Protein AF-A0A1V6VKT1-F1 (afdb_monomer_lite)

Structure (mmCIF, N/CA/C/O backbone):
data_AF-A0A1V6VKT1-F1
#
_entry.id   AF-A0A1V6VKT1-F1
#
loop_
_atom_site.group_PDB
_atom_site.id
_atom_site.type_symbol
_atom_site.label_atom_id
_atom_site.label_alt_id
_atom_site.label_comp_id
_atom_site.label_asym_id
_atom_site.label_entity_id
_atom_site.label_seq_id
_atom_site.pdbx_PDB_ins_code
_atom_site.Cartn_x
_atom_site.Cartn_y
_atom_site.Cartn_z
_atom_site.occupancy
_atom_site.B_iso_or_equiv
_atom_site.auth_seq_id
_atom_site.auth_comp_id
_atom_site.auth_asym_id
_atom_site.auth_atom_id
_atom_site.pdbx_PDB_model_num
ATOM 1 N N . MET A 1 1 ? -33.879 -25.331 71.969 1.00 38.91 1 MET A N 1
ATOM 2 C CA . MET A 1 1 ? -34.110 -23.872 72.017 1.00 38.91 1 MET A CA 1
ATOM 3 C C . MET A 1 1 ? -33.128 -23.228 71.049 1.00 38.91 1 MET A C 1
ATOM 5 O O . MET A 1 1 ? -32.024 -22.884 71.448 1.00 38.91 1 MET A O 1
ATOM 9 N N . SER A 1 2 ? -33.460 -23.203 69.756 1.00 45.69 2 SER A N 1
ATOM 10 C CA . SER A 1 2 ? -32.560 -22.669 68.726 1.00 45.69 2 SER A CA 1
ATOM 11 C C . SER A 1 2 ? -32.619 -21.148 68.760 1.00 45.69 2 SER A C 1
ATOM 13 O O . SER A 1 2 ? -33.663 -20.562 68.486 1.00 45.69 2 SER A O 1
ATOM 15 N N . GLY A 1 3 ? -31.515 -20.525 69.167 1.00 49.66 3 GLY A N 1
ATOM 16 C CA . GLY A 1 3 ? -31.374 -19.077 69.198 1.00 49.66 3 GLY A CA 1
ATOM 17 C C . GLY A 1 3 ? -31.403 -18.511 67.784 1.00 49.66 3 GLY A C 1
ATOM 18 O O . GLY A 1 3 ? -30.388 -18.514 67.095 1.00 49.66 3 GLY A O 1
ATOM 19 N N . ASN A 1 4 ? -32.563 -18.009 67.365 1.00 60.69 4 ASN A N 1
ATOM 20 C CA . ASN A 1 4 ? -32.673 -17.127 66.210 1.00 60.69 4 ASN A CA 1
ATOM 21 C C . ASN A 1 4 ? -32.101 -15.764 66.606 1.00 60.69 4 ASN A C 1
ATOM 23 O O . ASN A 1 4 ? -32.832 -14.860 67.008 1.00 60.69 4 ASN A O 1
ATOM 27 N N . SER A 1 5 ? -30.774 -15.644 66.545 1.00 68.06 5 SER A N 1
ATOM 28 C CA . SER A 1 5 ? -30.122 -14.340 66.609 1.00 68.06 5 SER A CA 1
ATOM 29 C C . SER A 1 5 ? -30.540 -13.546 65.361 1.00 68.06 5 SER A C 1
ATOM 31 O O . SER A 1 5 ? -30.504 -14.113 64.263 1.00 68.06 5 SER A O 1
ATOM 33 N N . PRO A 1 6 ? -30.997 -12.286 65.491 1.00 70.50 6 PRO A N 1
ATOM 34 C CA . PRO A 1 6 ? -31.416 -11.481 64.350 1.00 70.50 6 PRO A CA 1
ATOM 35 C C . PRO A 1 6 ? -30.287 -11.386 63.312 1.00 70.50 6 PRO A C 1
ATOM 37 O O . PRO A 1 6 ? -29.132 -11.213 63.709 1.00 70.50 6 PRO A O 1
ATOM 40 N N . PRO A 1 7 ? -30.580 -11.488 62.002 1.00 76.12 7 PRO A N 1
ATOM 41 C CA . PRO A 1 7 ? -29.560 -11.347 60.971 1.00 76.12 7 PRO A CA 1
ATOM 42 C C . PRO A 1 7 ? -28.824 -10.013 61.123 1.00 76.12 7 PRO A C 1
ATOM 44 O O . PRO A 1 7 ? -29.459 -8.978 61.329 1.00 76.12 7 PRO A O 1
ATOM 47 N N . ASP A 1 8 ? -27.498 -10.018 60.984 1.00 85.75 8 ASP A N 1
ATOM 48 C CA . ASP A 1 8 ? -26.730 -8.778 60.863 1.00 85.75 8 ASP A CA 1
ATOM 49 C C . ASP A 1 8 ? -27.012 -8.152 59.490 1.00 85.75 8 ASP A C 1
ATOM 51 O O . ASP A 1 8 ? -26.320 -8.383 58.494 1.00 85.75 8 ASP A O 1
ATOM 55 N N . TYR A 1 9 ? -28.090 -7.371 59.434 1.00 84.88 9 TYR A N 1
ATOM 56 C CA . TYR A 1 9 ? -28.546 -6.683 58.230 1.00 84.88 9 TYR A CA 1
ATOM 57 C C . TYR A 1 9 ? -27.485 -5.739 57.654 1.00 84.88 9 TYR A C 1
ATOM 59 O O . TYR A 1 9 ? -27.469 -5.512 56.445 1.00 84.88 9 TYR A O 1
ATOM 67 N N . LYS A 1 10 ? -26.570 -5.221 58.485 1.00 88.62 10 LYS A N 1
ATOM 68 C CA . LYS A 1 10 ? -25.493 -4.335 58.036 1.00 88.62 10 LYS A CA 1
ATOM 69 C C . LYS A 1 10 ? -24.418 -5.121 57.287 1.00 88.62 10 LYS A C 1
ATOM 71 O O . LYS A 1 10 ? -23.994 -4.690 56.216 1.00 88.62 10 LYS A O 1
ATOM 76 N N . ALA A 1 11 ? -24.035 -6.292 57.796 1.00 88.56 11 ALA A N 1
ATOM 77 C CA . ALA A 1 11 ? -23.132 -7.200 57.091 1.00 88.56 11 ALA A CA 1
ATOM 78 C C . ALA A 1 11 ? -23.744 -7.733 55.783 1.00 88.56 11 ALA A C 1
ATOM 80 O O . ALA A 1 11 ? -23.059 -7.786 54.761 1.00 88.56 11 ALA A O 1
ATOM 81 N N . LEU A 1 12 ? -25.040 -8.071 55.783 1.00 89.00 12 LEU A N 1
ATOM 82 C CA . LEU A 1 12 ? -25.751 -8.505 54.573 1.00 89.00 12 LEU A CA 1
ATOM 83 C C . LEU A 1 12 ? -25.801 -7.405 53.503 1.00 89.00 12 LEU A C 1
ATOM 85 O O . LEU A 1 12 ? -25.569 -7.688 52.328 1.00 89.00 12 LEU A O 1
ATOM 89 N N . PHE A 1 13 ? -26.053 -6.156 53.903 1.00 91.62 13 PHE A N 1
ATOM 90 C CA . PHE A 1 13 ? -26.064 -5.010 52.994 1.00 91.62 13 PHE A CA 1
ATOM 91 C C . PHE A 1 13 ? -24.688 -4.758 52.357 1.00 91.62 13 PHE A C 1
ATOM 93 O O . PHE A 1 13 ? -24.598 -4.621 51.139 1.00 91.62 13 PHE A O 1
ATOM 100 N N . LEU A 1 14 ? -23.614 -4.768 53.156 1.00 93.06 14 LEU A N 1
ATOM 101 C CA . LEU A 1 14 ? -22.242 -4.586 52.661 1.00 93.06 14 LEU A CA 1
ATOM 102 C C . LEU A 1 14 ? -21.841 -5.683 51.667 1.00 93.06 14 LEU A C 1
ATOM 104 O O . LEU A 1 14 ? -21.269 -5.388 50.619 1.00 93.06 14 LEU A O 1
ATOM 108 N N . LYS A 1 15 ? -22.193 -6.941 51.959 1.00 92.56 15 LYS A N 1
ATOM 109 C CA . LYS A 1 15 ? -21.932 -8.067 51.055 1.00 92.56 15 LYS A CA 1
ATOM 110 C C . LYS A 1 15 ? -22.680 -7.915 49.725 1.00 92.56 15 LYS A C 1
ATOM 112 O O . LYS A 1 15 ? -22.093 -8.142 48.672 1.00 92.56 15 LYS A O 1
ATOM 117 N N . ALA A 1 16 ? -23.945 -7.496 49.765 1.00 92.06 16 ALA A N 1
ATOM 118 C CA . ALA A 1 16 ? -24.739 -7.255 48.561 1.00 92.06 16 ALA A CA 1
ATOM 119 C C . ALA A 1 16 ? -24.193 -6.083 47.721 1.00 92.06 16 ALA A C 1
ATOM 121 O O . ALA A 1 16 ? -24.202 -6.143 46.491 1.00 92.06 16 ALA A O 1
ATOM 122 N N . GLU A 1 17 ? -23.689 -5.024 48.361 1.00 93.00 17 GLU A N 1
ATOM 123 C CA . GLU A 1 17 ? -23.052 -3.896 47.670 1.00 93.00 17 GLU A CA 1
ATOM 124 C C . GLU A 1 17 ? -21.731 -4.310 47.002 1.00 93.00 17 GLU A C 1
ATOM 126 O O . GLU A 1 17 ? -21.457 -3.929 45.862 1.00 93.00 17 GLU A O 1
ATOM 131 N N . GLU A 1 18 ? -20.924 -5.126 47.681 1.00 93.62 18 GLU A N 1
ATOM 132 C CA . GLU A 1 18 ? -19.668 -5.643 47.139 1.00 93.62 18 GLU A CA 1
ATOM 133 C C . GLU A 1 18 ? -19.903 -6.610 45.969 1.00 93.62 18 GLU A C 1
ATOM 135 O O . GLU A 1 18 ? -19.219 -6.527 44.948 1.00 93.62 18 GLU A O 1
ATOM 140 N N . GLU A 1 19 ? -20.907 -7.486 46.065 1.00 93.88 19 GLU A N 1
ATOM 141 C CA . GLU A 1 19 ? -21.323 -8.354 44.958 1.00 93.88 19 GLU A CA 1
ATOM 142 C C . GLU A 1 19 ? -21.815 -7.543 43.754 1.00 93.88 19 GLU A C 1
ATOM 144 O O . GLU A 1 19 ? -21.436 -7.857 42.624 1.00 93.88 19 GLU A O 1
ATOM 149 N N . ARG A 1 20 ? -22.570 -6.457 43.977 1.00 93.94 20 ARG A N 1
ATOM 150 C CA . ARG A 1 20 ? -22.973 -5.533 42.905 1.00 93.94 20 ARG A CA 1
ATOM 151 C C . ARG A 1 20 ? -21.778 -4.869 42.232 1.00 93.94 20 ARG A C 1
ATOM 153 O O . ARG A 1 20 ? -21.708 -4.891 41.009 1.00 93.94 20 ARG A O 1
ATOM 160 N N . LYS A 1 21 ? -20.823 -4.334 43.000 1.00 94.69 21 LYS A N 1
ATOM 161 C CA . LYS A 1 21 ? -19.605 -3.717 42.441 1.00 94.69 21 LYS A CA 1
ATOM 162 C C . LYS A 1 21 ? -18.786 -4.716 41.630 1.00 94.69 21 LYS A C 1
ATOM 164 O O . LYS A 1 21 ? -18.349 -4.400 40.530 1.00 94.69 21 LYS A O 1
ATOM 169 N N . ARG A 1 22 ? -18.625 -5.945 42.131 1.00 94.81 22 ARG A N 1
ATOM 170 C CA . ARG A 1 22 ? -17.930 -7.019 41.404 1.00 94.81 22 ARG A CA 1
ATOM 171 C C . ARG A 1 22 ? -18.674 -7.426 40.130 1.00 94.81 22 ARG A C 1
ATOM 173 O O . ARG A 1 22 ? -18.025 -7.764 39.145 1.00 94.81 22 ARG A O 1
ATOM 180 N N . ALA A 1 23 ? -20.006 -7.433 40.143 1.00 94.38 23 ALA A N 1
ATOM 181 C CA . ALA A 1 23 ? -20.811 -7.723 38.958 1.00 94.38 23 ALA A CA 1
ATOM 182 C C . ALA A 1 23 ? -20.671 -6.618 37.900 1.00 94.38 23 ALA A C 1
ATOM 184 O O . ALA A 1 23 ? -20.389 -6.929 36.747 1.00 94.38 23 ALA A O 1
ATOM 185 N N . GLU A 1 24 ? -20.763 -5.353 38.308 1.00 95.81 24 GLU A N 1
ATOM 186 C CA . GLU A 1 24 ? -20.594 -4.183 37.438 1.00 95.81 24 GLU A CA 1
ATOM 187 C C . GLU A 1 24 ? -19.176 -4.111 36.848 1.00 95.81 24 GLU A C 1
ATOM 189 O O . GLU A 1 24 ? -18.994 -3.860 35.659 1.00 95.81 24 GLU A O 1
ATOM 194 N N . GLU A 1 25 ? -18.148 -4.423 37.641 1.00 95.50 25 GLU A N 1
ATOM 195 C CA . GLU A 1 25 ? -16.768 -4.483 37.153 1.00 95.50 25 GLU A CA 1
ATOM 196 C C . GLU A 1 25 ? -16.560 -5.625 36.146 1.00 95.50 25 GLU A C 1
ATOM 198 O O . GLU A 1 25 ? -15.886 -5.447 35.130 1.00 95.50 25 GLU A O 1
ATOM 203 N N . ARG A 1 26 ? -17.174 -6.793 36.378 1.00 95.62 26 ARG A N 1
ATOM 204 C CA . ARG A 1 26 ? -17.147 -7.910 35.418 1.00 95.62 26 ARG A CA 1
ATOM 205 C C . ARG A 1 26 ? -17.867 -7.568 34.121 1.00 95.62 26 ARG A C 1
ATOM 207 O O . ARG A 1 26 ? -17.370 -7.944 33.061 1.00 95.62 26 ARG A O 1
ATOM 214 N N . GLU A 1 27 ? -19.001 -6.882 34.207 1.00 96.25 27 GLU A N 1
ATOM 215 C CA . GLU A 1 27 ? -19.767 -6.421 33.049 1.00 96.25 27 GLU A CA 1
ATOM 216 C C . GLU A 1 27 ? -18.952 -5.415 32.237 1.00 96.25 27 GLU A C 1
ATOM 218 O O . GLU A 1 27 ? -18.738 -5.621 31.044 1.00 96.25 27 GLU A O 1
ATOM 223 N N . ARG A 1 28 ? -18.358 -4.418 32.900 1.00 96.38 28 ARG A N 1
ATOM 224 C CA . ARG A 1 28 ? -17.479 -3.439 32.255 1.00 96.38 28 ARG A CA 1
ATOM 225 C C . ARG A 1 28 ? -16.274 -4.095 31.577 1.00 96.38 28 ARG A C 1
ATOM 227 O O . ARG A 1 28 ? -15.953 -3.764 30.439 1.00 96.38 28 ARG A O 1
ATOM 234 N N . GLN A 1 29 ? -15.625 -5.054 32.239 1.00 96.38 29 GLN A N 1
ATOM 235 C CA . GLN A 1 29 ? -14.527 -5.813 31.631 1.00 96.38 29 GLN A CA 1
ATOM 236 C C . GLN A 1 29 ? -14.991 -6.678 30.450 1.00 96.38 29 GLN A C 1
ATOM 238 O O . GLN A 1 29 ? -14.226 -6.894 29.511 1.00 96.38 29 GLN A O 1
ATOM 243 N N . ALA A 1 30 ? -16.205 -7.232 30.499 1.00 96.25 30 ALA A N 1
ATOM 244 C CA . ALA A 1 30 ? -16.763 -8.001 29.392 1.00 96.25 30 ALA A CA 1
ATOM 245 C C . ALA A 1 30 ? -17.056 -7.101 28.186 1.00 96.25 30 ALA A C 1
ATOM 247 O O . ALA A 1 30 ? -16.658 -7.448 27.075 1.00 96.25 30 ALA A O 1
ATOM 248 N N . GLU A 1 31 ? -17.651 -5.930 28.413 1.00 97.06 31 GLU A N 1
ATOM 249 C CA . GLU A 1 31 ? -17.922 -4.941 27.371 1.00 97.06 31 GLU A CA 1
ATOM 250 C C . GLU A 1 31 ? -16.624 -4.430 26.732 1.00 97.06 31 GLU A C 1
ATOM 252 O O . GLU A 1 31 ? -16.514 -4.357 25.510 1.00 97.06 31 GLU A O 1
ATOM 257 N N . GLU A 1 32 ? -15.597 -4.141 27.533 1.00 97.00 32 GLU A N 1
ATOM 258 C CA . GLU A 1 32 ? -14.301 -3.701 27.014 1.00 97.00 32 GLU A CA 1
ATOM 259 C C . GLU A 1 32 ? -13.620 -4.788 26.172 1.00 97.00 32 GLU A C 1
ATOM 261 O O . GLU A 1 32 ? -13.117 -4.506 25.082 1.00 97.00 32 GLU A O 1
ATOM 266 N N . ARG A 1 33 ? -13.657 -6.051 26.620 1.00 96.81 33 ARG A N 1
ATOM 267 C CA . ARG A 1 33 ? -13.159 -7.183 25.823 1.00 96.81 33 ARG A CA 1
ATOM 268 C C . ARG A 1 33 ? -13.926 -7.340 24.515 1.00 96.81 33 ARG A C 1
ATOM 270 O O . ARG A 1 33 ? -13.305 -7.626 23.494 1.00 96.81 33 ARG A O 1
ATOM 277 N N . GLN A 1 34 ? -15.243 -7.151 24.537 1.00 97.06 34 GLN A N 1
ATOM 278 C CA . GLN A 1 34 ? -16.070 -7.226 23.339 1.00 97.06 34 GLN A CA 1
ATOM 279 C C . GLN A 1 34 ? -15.720 -6.107 22.355 1.00 97.06 34 GLN A C 1
ATOM 281 O O . GLN A 1 34 ? -15.443 -6.396 21.194 1.00 97.06 34 GLN A O 1
ATOM 286 N N . ARG A 1 35 ? -15.613 -4.858 22.824 1.00 97.00 35 ARG A N 1
ATOM 287 C CA . ARG A 1 35 ? -15.187 -3.724 21.989 1.00 97.00 35 ARG A CA 1
ATOM 288 C C . ARG A 1 35 ? -13.814 -3.961 21.363 1.00 97.00 35 ARG A C 1
ATOM 290 O O . ARG A 1 35 ? -13.646 -3.747 20.168 1.00 97.00 35 ARG A O 1
ATOM 297 N N . GLN A 1 36 ? -12.845 -4.457 22.136 1.00 96.44 36 GLN A N 1
ATOM 298 C CA . GLN A 1 36 ? -11.519 -4.790 21.603 1.00 96.44 36 GLN A CA 1
ATOM 299 C C . GLN A 1 36 ? -11.569 -5.921 20.565 1.00 96.44 36 GLN A C 1
ATOM 301 O O . GLN A 1 36 ? -10.801 -5.901 19.604 1.00 96.44 36 GLN A O 1
ATOM 306 N N . ALA A 1 37 ? -12.435 -6.921 20.749 1.00 96.31 37 ALA A N 1
ATOM 307 C CA . ALA A 1 37 ? -12.604 -8.006 19.787 1.00 96.31 37 ALA A CA 1
ATOM 308 C C . ALA A 1 37 ? -13.233 -7.505 18.477 1.00 96.31 37 ALA A C 1
ATOM 310 O O . ALA A 1 37 ? -12.706 -7.801 17.405 1.00 96.31 37 ALA A O 1
ATOM 311 N N . GLU A 1 38 ? -14.291 -6.699 18.566 1.00 96.44 38 GLU A N 1
ATOM 312 C CA . GLU A 1 38 ? -14.958 -6.079 17.415 1.00 96.44 38 GLU A CA 1
ATOM 313 C C . GLU A 1 38 ? -14.013 -5.146 16.649 1.00 96.44 38 GLU A C 1
ATOM 315 O O . GLU A 1 38 ? -13.956 -5.190 15.421 1.00 96.44 38 GLU A O 1
ATOM 320 N N . GLU A 1 39 ? -13.209 -4.348 17.356 1.00 96.06 39 GLU A N 1
ATOM 321 C CA . GLU A 1 39 ? -12.225 -3.467 16.727 1.00 96.06 39 GLU A CA 1
ATOM 322 C C . GLU A 1 39 ? -11.156 -4.266 15.971 1.00 96.06 39 GLU A C 1
ATOM 324 O O . GLU A 1 39 ? -10.847 -3.959 14.818 1.00 96.06 39 GLU A O 1
ATOM 329 N N . ARG A 1 40 ? -10.624 -5.337 16.577 1.00 94.19 40 ARG A N 1
ATOM 330 C CA . ARG A 1 40 ? -9.659 -6.231 15.915 1.00 94.19 40 ARG A CA 1
ATOM 331 C C . ARG A 1 40 ? -10.259 -6.897 14.686 1.00 94.19 40 ARG A C 1
ATOM 333 O O . ARG A 1 40 ? -9.586 -7.003 13.663 1.00 94.19 40 ARG A O 1
ATOM 340 N N . GLU A 1 41 ? -11.509 -7.337 14.773 1.00 94.25 41 GLU A N 1
ATOM 341 C CA . GLU A 1 41 ? -12.207 -7.931 13.640 1.00 94.25 41 GLU A CA 1
ATOM 342 C C . GLU A 1 41 ? -12.417 -6.905 12.518 1.00 94.25 41 GLU A C 1
ATOM 344 O O . GLU A 1 41 ? -12.144 -7.202 11.356 1.00 94.25 41 GLU A O 1
ATOM 349 N N . GLY A 1 42 ? -12.821 -5.679 12.857 1.00 93.81 42 GLY A N 1
ATOM 350 C CA . GLY A 1 42 ? -12.952 -4.573 11.911 1.00 93.81 42 GLY A CA 1
ATOM 351 C C . GLY A 1 42 ? -11.633 -4.248 11.207 1.00 93.81 42 GLY A C 1
ATOM 352 O O . GLY A 1 42 ? -11.591 -4.167 9.980 1.00 93.81 42 GLY A O 1
ATOM 353 N N . GLN A 1 43 ? -10.536 -4.153 11.962 1.00 89.88 43 GLN A N 1
ATOM 354 C CA . GLN A 1 43 ? -9.199 -3.934 11.404 1.00 89.88 43 GLN A CA 1
ATOM 355 C C . GLN A 1 43 ? -8.768 -5.079 10.478 1.00 89.88 43 GLN A C 1
ATOM 357 O O . GLN A 1 43 ? -8.210 -4.828 9.411 1.00 89.88 43 GLN A O 1
ATOM 362 N N . GLN A 1 44 ? -9.042 -6.333 10.849 1.00 87.06 44 GLN A N 1
ATOM 363 C CA . GLN A 1 44 ? -8.727 -7.497 10.018 1.00 87.06 44 GLN A CA 1
ATOM 364 C C . GLN A 1 44 ? -9.537 -7.487 8.714 1.00 87.06 44 GLN A C 1
ATOM 366 O O . GLN A 1 44 ? -8.986 -7.761 7.647 1.00 87.06 44 GLN A O 1
ATOM 371 N N . ARG A 1 45 ? -10.830 -7.146 8.788 1.00 88.06 45 ARG A N 1
ATOM 372 C CA . ARG A 1 45 ? -11.715 -7.022 7.620 1.00 88.06 45 ARG A CA 1
ATOM 373 C C . ARG A 1 45 ? -11.240 -5.928 6.670 1.00 88.06 45 ARG A C 1
ATOM 375 O O . ARG A 1 45 ? -11.201 -6.174 5.470 1.00 88.06 45 ARG A O 1
ATOM 382 N N . GLU A 1 46 ? -10.841 -4.767 7.188 1.00 86.25 46 GLU A N 1
ATOM 383 C CA . GLU A 1 46 ? -10.318 -3.683 6.348 1.00 86.25 46 GLU A CA 1
ATOM 384 C C . GLU A 1 46 ? -8.964 -4.057 5.738 1.00 86.25 46 GLU A C 1
ATOM 386 O O . GLU A 1 46 ? -8.750 -3.865 4.543 1.00 86.25 46 GLU A O 1
ATOM 391 N N . ARG A 1 47 ? -8.065 -4.671 6.520 1.00 80.00 47 ARG A N 1
ATOM 392 C CA . ARG A 1 47 ? -6.753 -5.111 6.022 1.00 80.00 47 ARG A CA 1
ATOM 393 C C . ARG A 1 47 ? -6.871 -6.147 4.909 1.00 80.00 47 ARG A C 1
ATOM 395 O O . ARG A 1 47 ? -6.066 -6.140 3.984 1.00 80.00 47 ARG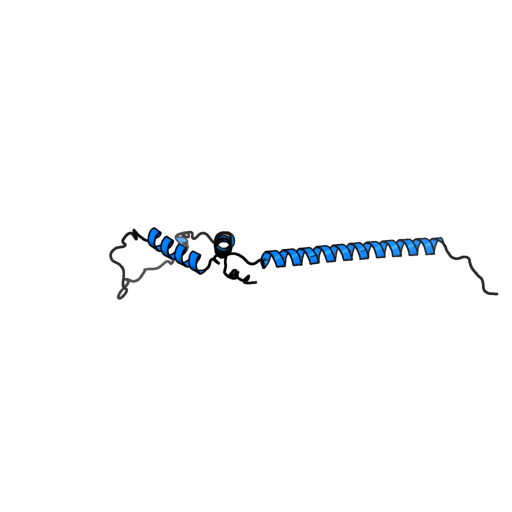 A O 1
ATOM 402 N N . ASN A 1 48 ? -7.867 -7.024 5.004 1.00 81.12 48 ASN A N 1
ATOM 403 C CA . ASN A 1 48 ? -8.101 -8.085 4.031 1.00 81.12 48 ASN A CA 1
ATOM 404 C C . ASN A 1 48 ? -9.214 -7.744 3.035 1.00 81.12 48 ASN A C 1
ATOM 406 O O . ASN A 1 48 ? -9.690 -8.629 2.317 1.00 81.12 48 ASN A O 1
ATOM 410 N N . ARG A 1 49 ? -9.612 -6.468 2.963 1.00 85.19 49 ARG A N 1
ATOM 411 C CA . ARG A 1 49 ? -10.593 -6.003 1.994 1.00 85.19 49 ARG A CA 1
ATOM 412 C C . ARG A 1 49 ? -10.058 -6.260 0.584 1.00 85.19 49 ARG A C 1
ATOM 414 O O . ARG A 1 49 ? -8.923 -5.883 0.284 1.00 85.19 49 ARG A O 1
ATOM 421 N N . PRO A 1 50 ? -10.854 -6.870 -0.303 1.00 82.06 50 PRO A N 1
ATOM 422 C CA . PRO A 1 50 ? -10.438 -7.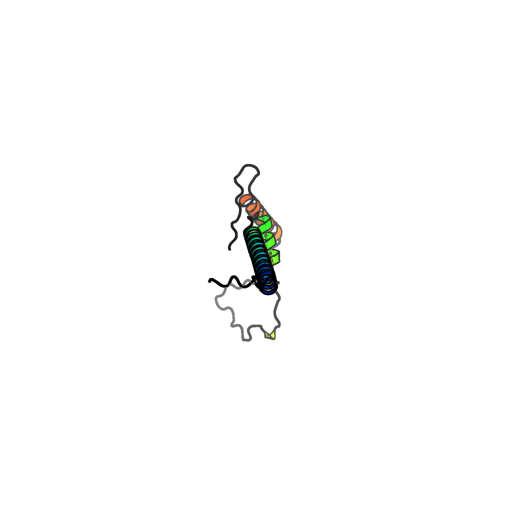042 -1.680 1.00 82.06 50 PRO A CA 1
ATOM 423 C C . PRO A 1 50 ? -10.226 -5.685 -2.358 1.00 82.06 50 PRO A C 1
ATOM 425 O O . PRO A 1 50 ? -11.018 -4.759 -2.164 1.00 82.06 50 PRO A O 1
ATOM 428 N N . THR A 1 51 ? -9.175 -5.583 -3.167 1.00 83.69 51 THR A N 1
ATOM 429 C CA . THR A 1 51 ? -8.827 -4.354 -3.893 1.00 83.69 51 THR A CA 1
ATOM 430 C C . THR A 1 51 ? -8.970 -4.556 -5.393 1.00 83.69 51 THR A C 1
ATOM 432 O O . THR A 1 51 ? -8.787 -5.657 -5.923 1.00 83.69 51 THR A O 1
ATOM 435 N N . THR A 1 52 ? -9.310 -3.479 -6.098 1.00 85.19 52 THR A N 1
ATOM 436 C CA . THR A 1 52 ? -9.199 -3.461 -7.564 1.00 85.19 52 THR A CA 1
ATOM 437 C C . THR A 1 52 ? -7.729 -3.363 -7.978 1.00 85.19 52 THR A C 1
ATOM 439 O O . THR A 1 52 ? -6.910 -2.844 -7.221 1.00 85.19 52 THR A O 1
ATOM 442 N N . PHE A 1 53 ? -7.372 -3.788 -9.195 1.00 84.69 53 PHE A N 1
ATOM 443 C CA . PHE A 1 53 ? -5.988 -3.665 -9.671 1.00 84.69 53 PHE A CA 1
ATOM 444 C C . PHE A 1 53 ? -5.414 -2.230 -9.552 1.00 84.69 53 PHE A C 1
ATOM 446 O O . PHE A 1 53 ? -4.314 -2.076 -9.018 1.00 84.69 53 PHE A O 1
ATOM 453 N N . PRO A 1 54 ? -6.128 -1.153 -9.951 1.00 85.88 54 PRO A N 1
ATOM 454 C CA . PRO A 1 54 ? -5.629 0.216 -9.774 1.00 85.88 54 PRO A CA 1
ATOM 455 C C . PRO A 1 54 ? -5.419 0.615 -8.316 1.00 85.88 54 PRO A C 1
ATOM 457 O O . PRO A 1 54 ? -4.458 1.313 -8.002 1.00 85.88 54 PRO A O 1
ATOM 460 N N . GLU A 1 55 ? -6.329 0.199 -7.438 1.00 86.56 55 GLU A N 1
ATOM 461 C CA . GLU A 1 55 ? -6.249 0.465 -6.003 1.00 86.56 55 GLU A CA 1
ATOM 462 C C . GLU A 1 55 ? -5.042 -0.243 -5.387 1.00 86.56 55 GLU A C 1
ATOM 464 O O . GLU A 1 55 ? -4.248 0.398 -4.703 1.00 86.56 55 GLU A O 1
ATOM 469 N N . PHE A 1 56 ? -4.840 -1.520 -5.716 1.00 86.00 56 PHE A N 1
ATOM 470 C CA . PHE A 1 56 ? -3.680 -2.293 -5.286 1.00 86.00 56 PHE A CA 1
ATOM 471 C C . PHE A 1 56 ? -2.361 -1.633 -5.707 1.00 86.00 56 PHE A C 1
ATOM 473 O O . PHE A 1 56 ? -1.494 -1.388 -4.870 1.00 86.00 56 PHE A O 1
ATOM 480 N N . ILE A 1 57 ? -2.221 -1.278 -6.991 1.00 87.31 57 ILE A N 1
ATOM 481 C CA . ILE A 1 57 ? -1.003 -0.639 -7.508 1.00 87.31 57 ILE A CA 1
ATOM 482 C C . ILE A 1 57 ? -0.731 0.694 -6.802 1.00 87.31 57 ILE A C 1
ATOM 484 O O . ILE A 1 57 ? 0.411 0.956 -6.421 1.00 87.31 57 ILE A O 1
ATOM 488 N N . ARG A 1 58 ? -1.761 1.520 -6.573 1.00 87.44 58 ARG A N 1
ATOM 489 C CA . ARG A 1 58 ? -1.620 2.775 -5.814 1.00 87.44 58 ARG A CA 1
ATOM 490 C C . ARG A 1 58 ? -1.142 2.521 -4.387 1.00 87.44 58 ARG A C 1
ATOM 492 O O . ARG A 1 58 ? -0.151 3.115 -3.981 1.00 87.44 58 ARG A O 1
ATOM 499 N N . LEU A 1 59 ? -1.765 1.586 -3.669 1.00 86.88 59 LEU A N 1
ATOM 500 C CA . LEU A 1 59 ? -1.353 1.227 -2.310 1.00 86.88 59 LEU A CA 1
ATOM 501 C C . LEU A 1 59 ? 0.096 0.729 -2.261 1.00 86.88 59 LEU A C 1
ATOM 503 O O . LEU A 1 59 ? 0.837 1.098 -1.354 1.00 86.88 59 LEU A O 1
ATOM 507 N N . CYS A 1 60 ? 0.547 -0.050 -3.247 1.00 85.06 60 CYS A N 1
ATOM 508 C CA . CYS A 1 60 ? 1.953 -0.441 -3.341 1.00 85.06 60 CYS A CA 1
ATOM 509 C C . CYS A 1 60 ? 2.878 0.772 -3.520 1.00 85.06 60 CYS A C 1
ATOM 511 O O . CYS A 1 60 ? 3.924 0.843 -2.872 1.00 85.06 60 CYS A O 1
ATOM 513 N N . HIS A 1 61 ? 2.504 1.730 -4.369 1.00 85.88 61 HIS A N 1
ATOM 514 C CA . HIS A 1 61 ? 3.278 2.957 -4.558 1.00 85.88 61 HIS A CA 1
ATOM 515 C C . HIS A 1 61 ? 3.288 3.858 -3.320 1.00 85.88 61 HIS A C 1
ATOM 517 O O . HIS A 1 61 ? 4.309 4.478 -3.054 1.00 85.88 61 HIS A O 1
ATOM 523 N N . ASP A 1 62 ? 2.211 3.907 -2.546 1.00 86.25 62 ASP A N 1
ATOM 524 C CA . ASP A 1 62 ? 2.147 4.771 -1.366 1.00 86.25 62 ASP A CA 1
ATOM 525 C C . ASP A 1 62 ? 2.819 4.129 -0.141 1.00 86.25 62 ASP A C 1
ATOM 527 O O . ASP A 1 62 ? 3.489 4.812 0.635 1.00 86.25 62 ASP A O 1
ATOM 531 N N . LEU A 1 63 ? 2.675 2.810 0.033 1.00 85.25 63 LEU A N 1
ATOM 532 C CA . LEU A 1 63 ? 3.104 2.097 1.243 1.00 85.25 63 LEU A CA 1
ATOM 533 C C . LEU A 1 63 ? 4.468 1.413 1.113 1.00 85.25 63 LEU A C 1
ATOM 535 O O . LEU A 1 63 ? 5.212 1.329 2.091 1.00 85.25 63 LEU A O 1
ATOM 539 N N . LEU A 1 64 ? 4.796 0.875 -0.066 1.00 83.19 64 LEU A N 1
ATOM 540 C CA . LEU A 1 64 ? 6.002 0.058 -0.265 1.00 83.19 64 LEU A CA 1
ATOM 541 C C . LEU A 1 64 ? 7.126 0.825 -0.955 1.00 83.19 64 LEU A C 1
ATOM 543 O O . LEU A 1 64 ? 8.288 0.410 -0.897 1.00 83.19 64 LEU A O 1
ATOM 547 N N . TRP A 1 65 ? 6.803 1.939 -1.608 1.00 85.69 65 TRP A N 1
ATOM 548 C CA . TRP A 1 65 ? 7.804 2.742 -2.282 1.00 85.69 65 TRP A CA 1
ATOM 549 C C . TRP A 1 65 ? 8.818 3.304 -1.290 1.00 85.69 65 TRP A C 1
ATOM 551 O O . TRP A 1 65 ? 8.491 3.924 -0.278 1.00 85.69 65 TRP A O 1
ATOM 561 N N . ARG A 1 66 ? 10.094 3.141 -1.632 1.00 82.00 66 ARG A N 1
ATOM 562 C CA . ARG A 1 66 ? 11.196 3.848 -0.990 1.00 82.00 66 ARG A CA 1
ATOM 563 C C . ARG A 1 66 ? 11.904 4.668 -2.056 1.00 82.00 66 ARG A C 1
ATOM 565 O O . ARG A 1 66 ? 12.285 4.102 -3.081 1.00 82.00 66 ARG A O 1
ATOM 572 N N . PRO A 1 67 ? 12.117 5.975 -1.837 1.00 80.69 67 PRO A N 1
ATOM 573 C CA . PRO A 1 67 ? 12.793 6.799 -2.822 1.00 80.69 67 PRO A CA 1
ATOM 574 C C . PRO A 1 67 ? 14.212 6.279 -3.042 1.00 80.69 67 PRO A C 1
ATOM 576 O O . PRO A 1 67 ? 15.006 6.180 -2.102 1.00 80.69 67 PRO A O 1
ATOM 579 N N . LEU A 1 68 ? 14.543 5.980 -4.296 1.00 82.75 68 LEU A N 1
ATOM 580 C CA . LEU A 1 68 ? 15.910 5.670 -4.679 1.00 82.75 68 LEU A CA 1
ATOM 581 C C . LEU A 1 68 ? 16.724 6.966 -4.624 1.00 82.75 68 LEU A C 1
ATOM 583 O O . LEU A 1 68 ? 16.451 7.915 -5.357 1.00 82.75 68 LEU A O 1
ATOM 587 N N . ARG A 1 69 ? 17.718 7.021 -3.739 1.00 84.88 69 ARG A N 1
ATOM 588 C CA . ARG A 1 69 ? 18.643 8.154 -3.646 1.00 84.88 69 ARG A CA 1
ATOM 589 C C . ARG A 1 69 ? 20.061 7.661 -3.848 1.00 84.88 69 ARG A C 1
ATOM 591 O O . ARG A 1 69 ? 20.471 6.679 -3.227 1.00 84.88 69 ARG A O 1
ATOM 598 N N . ALA A 1 70 ? 20.807 8.367 -4.694 1.00 87.81 70 ALA A N 1
ATOM 599 C CA . ALA A 1 70 ? 22.247 8.189 -4.757 1.00 87.81 70 ALA A CA 1
ATOM 600 C C . ALA A 1 70 ? 22.825 8.463 -3.363 1.00 87.81 70 ALA A C 1
ATOM 602 O O . ALA A 1 70 ? 22.511 9.475 -2.733 1.00 87.81 70 ALA A O 1
ATOM 603 N N . GLN A 1 71 ? 23.613 7.520 -2.857 1.00 86.19 71 GLN A N 1
ATOM 604 C CA . GLN A 1 71 ? 24.274 7.674 -1.568 1.00 86.19 71 GLN A CA 1
ATOM 605 C C . GLN A 1 71 ? 25.526 8.541 -1.702 1.00 86.19 71 GLN A C 1
ATOM 607 O O . GLN A 1 71 ? 25.977 8.851 -2.805 1.00 86.19 71 GLN A O 1
ATOM 612 N N . THR A 1 72 ? 26.092 8.940 -0.566 1.00 91.00 72 THR A N 1
ATOM 613 C CA . THR A 1 72 ? 27.336 9.707 -0.552 1.00 91.00 72 THR A CA 1
ATOM 614 C C . THR A 1 72 ? 28.469 8.918 -1.217 1.00 91.00 72 THR A C 1
ATOM 616 O O . THR A 1 72 ? 28.534 7.697 -1.054 1.00 91.00 72 THR A O 1
ATOM 619 N N . PRO A 1 73 ? 29.418 9.592 -1.895 1.00 86.50 73 PRO A N 1
ATOM 620 C CA . PRO A 1 73 ? 30.569 8.929 -2.512 1.00 86.50 73 PRO A CA 1
ATOM 621 C C . PRO A 1 73 ? 31.382 8.051 -1.549 1.00 86.50 73 PRO A C 1
ATOM 623 O O . PRO A 1 73 ? 31.986 7.074 -1.973 1.00 86.50 73 PRO A O 1
ATOM 626 N N . SER A 1 74 ? 31.355 8.349 -0.244 1.00 88.00 74 SER A N 1
ATOM 627 C CA . SER A 1 74 ? 31.978 7.538 0.814 1.00 88.00 74 SER A CA 1
ATOM 628 C C . SER A 1 74 ? 31.403 6.122 0.955 1.00 88.00 74 SER A C 1
ATOM 630 O O . SER A 1 74 ? 32.042 5.268 1.561 1.00 88.00 74 SER A O 1
ATOM 632 N N . ARG A 1 75 ? 30.206 5.865 0.414 1.00 87.31 75 ARG A N 1
ATOM 633 C CA . ARG A 1 75 ? 29.551 4.548 0.385 1.00 87.31 75 ARG A CA 1
ATOM 634 C C . ARG A 1 75 ? 29.652 3.856 -0.971 1.00 87.31 75 ARG A C 1
ATOM 636 O O . ARG A 1 75 ? 29.080 2.781 -1.147 1.00 87.31 75 ARG A O 1
ATOM 643 N N . SER A 1 76 ? 30.353 4.463 -1.923 1.00 87.25 76 SER A N 1
ATOM 644 C CA . SER A 1 76 ? 30.664 3.825 -3.195 1.00 87.25 76 SER A CA 1
ATOM 645 C C . SER A 1 76 ? 31.678 2.704 -2.993 1.00 87.25 76 SER A C 1
ATOM 647 O O . SER A 1 76 ? 32.486 2.719 -2.066 1.00 87.25 76 SER A O 1
ATOM 649 N N . THR A 1 77 ? 31.665 1.725 -3.892 1.00 86.06 77 THR A N 1
ATOM 650 C CA . THR A 1 77 ? 32.723 0.718 -3.953 1.00 86.06 77 THR A CA 1
ATOM 651 C C . THR A 1 77 ? 34.040 1.392 -4.328 1.00 86.06 77 THR A C 1
ATOM 653 O O . THR A 1 77 ? 34.181 1.910 -5.437 1.00 86.06 77 THR A O 1
ATOM 656 N N . THR A 1 78 ? 34.998 1.384 -3.407 1.00 80.31 78 THR A N 1
ATOM 657 C CA . THR A 1 78 ? 36.346 1.912 -3.630 1.00 80.31 78 THR A CA 1
ATOM 658 C C . THR A 1 78 ? 37.228 0.832 -4.253 1.00 80.31 78 THR A C 1
ATOM 660 O O . THR A 1 78 ? 37.261 -0.299 -3.776 1.00 80.31 78 THR A O 1
ATOM 663 N N . GLY A 1 79 ? 37.959 1.169 -5.316 1.00 82.00 79 GLY A N 1
ATOM 664 C CA . GLY A 1 79 ? 38.904 0.261 -5.965 1.00 82.00 79 GLY A CA 1
ATOM 665 C C . GLY A 1 79 ? 39.190 0.653 -7.412 1.00 82.00 79 GLY A C 1
ATOM 666 O O . GLY A 1 79 ? 38.414 1.374 -8.039 1.00 82.00 79 GLY A O 1
ATOM 667 N N . LYS A 1 80 ? 40.307 0.165 -7.966 1.00 82.06 80 LYS A N 1
ATOM 668 C CA . LYS A 1 80 ? 40.535 0.227 -9.414 1.00 82.06 80 LYS A CA 1
ATOM 669 C C . LYS A 1 80 ? 39.533 -0.706 -10.083 1.00 82.06 80 LYS A C 1
ATOM 671 O O . LYS A 1 80 ? 39.622 -1.919 -9.921 1.00 82.06 80 LYS A O 1
ATOM 676 N N . ILE A 1 81 ? 38.596 -0.139 -10.837 1.00 78.62 81 ILE A N 1
ATOM 677 C CA . ILE A 1 81 ? 37.720 -0.918 -11.709 1.00 78.62 81 ILE A CA 1
ATOM 678 C C . ILE A 1 81 ? 38.620 -1.495 -12.812 1.00 78.62 81 ILE A C 1
ATOM 680 O O . ILE A 1 81 ? 39.216 -0.713 -13.560 1.00 78.62 81 ILE A O 1
ATOM 684 N N . PRO A 1 82 ? 38.796 -2.828 -12.899 1.00 80.56 82 PRO A N 1
ATOM 685 C CA . PRO A 1 82 ? 39.597 -3.414 -13.960 1.00 80.56 82 PRO A CA 1
ATOM 686 C C . PRO A 1 82 ? 38.961 -3.078 -15.307 1.00 80.56 82 PRO A C 1
ATOM 688 O O . PRO A 1 82 ? 37.736 -2.945 -15.410 1.00 80.56 82 PRO A O 1
ATOM 691 N N . ALA A 1 83 ? 39.790 -2.954 -16.345 1.00 80.69 83 ALA A N 1
ATOM 692 C CA . ALA A 1 83 ? 39.280 -2.759 -17.693 1.00 80.69 83 ALA A CA 1
ATOM 693 C C . ALA A 1 83 ? 38.235 -3.853 -17.999 1.00 80.69 83 ALA A C 1
ATOM 695 O O . ALA A 1 83 ? 38.455 -5.016 -17.642 1.00 80.69 83 ALA A O 1
ATOM 696 N N . PRO A 1 84 ? 37.091 -3.512 -18.619 1.00 80.38 84 PRO A N 1
ATOM 697 C CA . PRO A 1 84 ? 36.025 -4.461 -18.929 1.00 80.38 84 PRO A CA 1
ATOM 698 C C . PRO A 1 84 ? 36.420 -5.372 -20.109 1.00 80.38 84 PRO A C 1
ATOM 700 O O . PRO A 1 84 ? 35.745 -5.416 -21.133 1.00 80.38 84 PRO A O 1
ATOM 703 N N . ILE A 1 85 ? 37.541 -6.087 -19.979 1.00 85.75 85 ILE A N 1
ATOM 704 C CA . ILE A 1 85 ? 38.089 -7.000 -20.985 1.00 85.75 85 ILE A CA 1
ATOM 705 C C . ILE A 1 85 ? 37.064 -8.116 -21.219 1.00 85.75 85 ILE A C 1
ATOM 707 O O . ILE A 1 85 ? 36.630 -8.773 -20.274 1.00 85.75 85 ILE A O 1
ATOM 711 N N . GLY A 1 86 ? 36.642 -8.293 -22.472 1.00 85.31 86 GLY A N 1
ATOM 712 C CA . GLY A 1 86 ? 35.656 -9.306 -22.864 1.00 85.31 86 GLY A CA 1
ATOM 713 C C . GLY A 1 86 ? 34.200 -8.992 -22.496 1.00 85.31 86 GLY A C 1
ATOM 714 O O . GLY A 1 86 ? 33.340 -9.840 -22.715 1.00 85.31 86 GLY A O 1
ATOM 715 N N . LYS A 1 87 ? 33.886 -7.803 -21.956 1.00 84.81 87 LYS A N 1
ATOM 716 C CA . LYS A 1 87 ? 32.498 -7.404 -21.660 1.00 84.81 87 LYS A CA 1
ATOM 717 C C . LYS A 1 87 ? 31.927 -6.549 -22.790 1.00 84.81 87 LYS A C 1
ATOM 719 O O . LYS A 1 87 ? 32.599 -5.654 -23.300 1.00 84.81 87 LYS A O 1
ATOM 724 N N . HIS A 1 88 ? 30.657 -6.762 -23.127 1.00 83.19 88 HIS A N 1
ATOM 725 C CA . HIS A 1 88 ? 29.928 -5.884 -24.041 1.00 83.19 88 HIS A CA 1
ATOM 726 C C . HIS A 1 88 ? 29.634 -4.545 -23.357 1.00 83.19 88 HIS A C 1
ATOM 728 O O . HIS A 1 88 ? 28.643 -4.400 -22.644 1.00 83.19 88 HIS A O 1
ATOM 734 N N . CYS A 1 89 ? 30.522 -3.572 -23.555 1.00 79.38 89 CYS A N 1
ATOM 735 C CA . CYS A 1 89 ? 30.337 -2.211 -23.069 1.00 79.38 89 CYS A CA 1
ATOM 736 C C . CYS A 1 89 ? 29.808 -1.329 -24.214 1.00 79.38 89 CYS A C 1
ATOM 738 O O . CYS A 1 89 ? 30.466 -1.238 -25.255 1.00 79.38 89 CYS A O 1
ATOM 740 N N . PRO A 1 90 ? 28.633 -0.691 -24.075 1.00 86.94 90 PRO A N 1
ATOM 741 C CA . PRO A 1 90 ? 28.112 0.183 -25.117 1.00 86.94 90 PRO A CA 1
ATOM 742 C C . PRO A 1 90 ? 29.025 1.403 -25.300 1.00 86.94 90 PRO A C 1
ATOM 744 O O . PRO A 1 90 ? 29.315 2.125 -24.352 1.00 86.94 90 PRO A O 1
ATOM 747 N N . LEU A 1 91 ? 29.440 1.669 -26.543 1.00 87.50 91 LEU A N 1
ATOM 748 C CA . LEU A 1 91 ? 30.269 2.837 -26.883 1.00 87.50 91 LEU A CA 1
ATOM 749 C C . LEU A 1 91 ? 29.483 4.154 -26.857 1.00 87.50 91 LEU A C 1
ATOM 751 O O . LEU A 1 91 ? 30.069 5.233 -26.807 1.00 87.50 91 LEU A O 1
ATOM 755 N N . ARG A 1 92 ? 28.152 4.075 -26.960 1.00 90.12 92 ARG A N 1
ATOM 756 C CA . ARG A 1 92 ? 27.249 5.227 -26.967 1.00 90.12 92 ARG A CA 1
ATOM 757 C C . ARG A 1 92 ? 25.954 4.860 -26.262 1.00 90.12 92 ARG A C 1
ATOM 759 O O . ARG A 1 92 ? 25.316 3.874 -26.625 1.00 90.12 92 ARG A O 1
ATOM 766 N N . LEU A 1 93 ? 25.550 5.691 -25.310 1.00 91.25 93 LEU A N 1
ATOM 767 C CA . LEU A 1 93 ? 24.195 5.682 -24.772 1.00 91.25 93 LEU A CA 1
ATOM 768 C C . LEU A 1 93 ? 23.329 6.557 -25.679 1.00 91.25 93 LEU A C 1
ATOM 770 O O . LEU A 1 93 ? 23.720 7.673 -26.019 1.00 91.25 93 LEU A O 1
ATOM 774 N N . ARG A 1 94 ? 22.180 6.037 -26.114 1.00 92.19 94 ARG A N 1
ATOM 775 C CA . ARG A 1 94 ? 21.214 6.790 -26.920 1.00 92.19 94 ARG A CA 1
ATOM 776 C C . ARG A 1 94 ? 19.974 7.090 -26.080 1.00 92.19 94 ARG A C 1
ATOM 778 O O . ARG A 1 94 ? 19.568 6.217 -25.313 1.00 92.19 94 ARG A O 1
ATOM 785 N N . PRO A 1 95 ? 19.365 8.277 -26.232 1.00 94.44 95 PRO A N 1
ATOM 786 C CA . PRO A 1 95 ? 18.072 8.558 -25.629 1.00 94.44 95 PRO A CA 1
ATOM 787 C C . PRO A 1 95 ? 17.039 7.525 -26.077 1.00 94.44 95 PRO A C 1
ATOM 789 O O . PRO A 1 95 ? 16.940 7.213 -27.266 1.00 94.44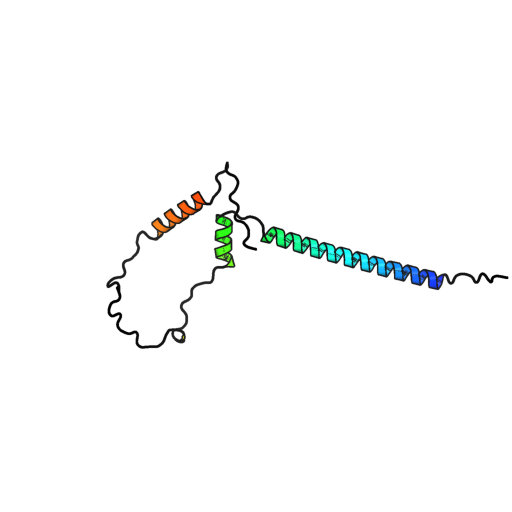 95 PRO A O 1
ATOM 792 N N . TRP A 1 96 ? 16.266 7.005 -25.128 1.00 94.75 96 TRP A N 1
ATOM 793 C CA . TRP A 1 96 ? 15.151 6.117 -25.427 1.00 94.75 96 TRP A CA 1
ATOM 794 C C . TRP A 1 96 ? 13.896 6.960 -25.673 1.00 94.75 96 TRP A C 1
ATOM 796 O O . TRP A 1 96 ? 13.085 7.179 -24.779 1.00 94.75 96 TRP A O 1
ATOM 806 N N . THR A 1 97 ? 13.769 7.472 -26.896 1.00 96.75 97 THR A N 1
ATOM 807 C CA . THR A 1 97 ? 12.781 8.504 -27.254 1.00 96.75 97 THR A CA 1
ATOM 808 C C . THR A 1 97 ? 11.329 8.038 -27.204 1.00 96.75 97 THR A C 1
ATOM 810 O O . THR A 1 97 ? 10.451 8.858 -26.994 1.00 96.75 97 THR A O 1
ATOM 813 N N . ASP A 1 98 ? 11.068 6.743 -27.388 1.00 95.94 98 ASP A N 1
ATOM 814 C CA . ASP A 1 98 ? 9.719 6.159 -27.357 1.00 95.94 98 ASP A CA 1
ATOM 815 C C . ASP A 1 98 ? 9.431 5.366 -26.071 1.00 95.94 98 ASP A C 1
ATOM 817 O O . ASP A 1 98 ? 8.483 4.579 -26.018 1.00 95.94 98 ASP A O 1
ATOM 821 N N . CYS A 1 99 ? 10.263 5.543 -25.037 1.00 95.00 99 CYS A N 1
ATOM 822 C CA . CYS A 1 99 ? 10.142 4.820 -23.773 1.00 95.00 99 CYS A CA 1
ATOM 823 C C . CYS A 1 99 ? 8.777 5.060 -23.123 1.00 95.00 99 CYS A C 1
ATOM 825 O O . CYS A 1 99 ? 8.079 4.104 -22.795 1.00 95.00 99 CYS A O 1
ATOM 827 N N . GLU A 1 100 ? 8.373 6.326 -23.000 1.00 95.75 100 GLU A N 1
ATOM 828 C CA . GLU A 1 100 ? 7.119 6.709 -22.347 1.00 95.75 100 GLU A CA 1
ATOM 829 C C . GLU A 1 100 ? 5.900 6.137 -23.077 1.00 95.75 100 GLU A C 1
ATOM 831 O O . GLU A 1 100 ? 5.005 5.571 -22.449 1.00 95.75 100 GLU A O 1
ATOM 836 N N . ASP A 1 101 ? 5.886 6.212 -24.409 1.00 96.75 101 ASP A N 1
ATOM 837 C CA . ASP A 1 101 ? 4.798 5.671 -25.226 1.00 96.75 101 ASP A CA 1
ATOM 838 C C . ASP A 1 101 ? 4.709 4.148 -25.118 1.00 96.75 101 ASP A C 1
ATOM 840 O O . ASP A 1 101 ? 3.618 3.588 -24.985 1.00 96.75 101 ASP A O 1
ATOM 844 N N . LYS A 1 102 ? 5.854 3.455 -25.149 1.00 96.44 102 LYS A N 1
ATOM 845 C CA . LYS A 1 102 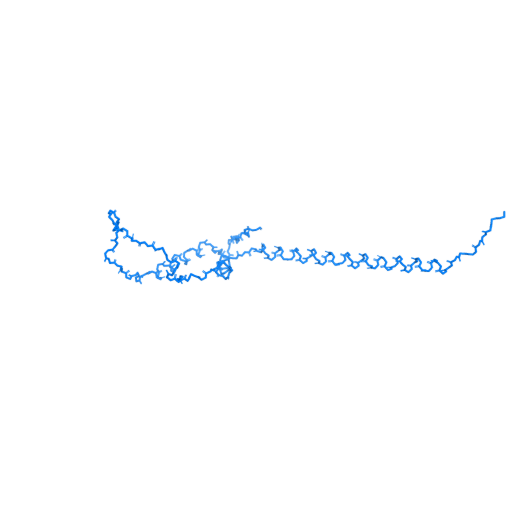? 5.909 1.999 -24.965 1.00 96.44 102 LYS A CA 1
ATOM 846 C C . LYS A 1 102 ? 5.461 1.597 -23.566 1.00 96.44 102 LYS A C 1
ATOM 848 O O . LYS A 1 102 ? 4.651 0.682 -23.434 1.00 96.44 102 LYS A O 1
ATOM 853 N N . GLN A 1 103 ? 5.949 2.286 -22.539 1.00 96.44 103 GLN A N 1
ATOM 854 C CA . GLN A 1 103 ? 5.587 2.026 -21.150 1.00 96.44 103 GLN A CA 1
ATOM 855 C C . GLN A 1 103 ? 4.087 2.222 -20.932 1.00 96.44 103 GLN A C 1
ATOM 857 O O . GLN A 1 103 ? 3.443 1.360 -20.336 1.00 96.44 103 GLN A O 1
ATOM 862 N N . ARG A 1 104 ? 3.515 3.303 -21.475 1.00 95.44 104 ARG A N 1
ATOM 863 C CA . ARG A 1 104 ? 2.077 3.577 -21.420 1.00 95.44 104 ARG A CA 1
ATOM 864 C C . ARG A 1 104 ? 1.263 2.473 -22.088 1.00 95.44 104 ARG A C 1
ATOM 866 O O . ARG A 1 104 ? 0.354 1.944 -21.461 1.00 95.44 104 ARG A O 1
ATOM 873 N N . LYS A 1 105 ? 1.625 2.065 -23.310 1.00 96.81 105 LYS A N 1
ATOM 874 C CA . LYS A 1 105 ? 0.937 0.978 -24.033 1.00 96.81 105 LYS A CA 1
ATOM 875 C C . LYS A 1 105 ? 0.948 -0.338 -23.256 1.00 96.81 105 LYS A C 1
ATOM 877 O O . LYS A 1 105 ? -0.072 -1.020 -23.190 1.00 96.81 105 LYS A O 1
ATOM 882 N N . ILE A 1 106 ? 2.090 -0.692 -22.663 1.00 95.31 106 ILE A N 1
ATOM 883 C CA . ILE A 1 106 ? 2.217 -1.890 -21.824 1.00 95.31 106 ILE A CA 1
ATOM 884 C C . ILE A 1 106 ? 1.322 -1.758 -20.590 1.00 95.31 106 ILE A C 1
ATOM 886 O O . ILE A 1 106 ? 0.544 -2.664 -20.305 1.00 95.31 106 ILE A O 1
ATOM 890 N N . TYR A 1 107 ? 1.393 -0.623 -19.892 1.00 91.12 107 TYR A N 1
ATOM 891 C CA . TYR A 1 107 ? 0.589 -0.366 -18.701 1.00 91.12 107 TYR A CA 1
ATOM 892 C C . TYR A 1 107 ? -0.914 -0.448 -18.991 1.00 91.12 107 TYR A C 1
ATOM 894 O O . TYR A 1 107 ? -1.631 -1.160 -18.298 1.00 91.12 107 TYR A O 1
ATOM 902 N N . GLU A 1 108 ? -1.392 0.204 -20.050 1.00 91.94 108 GLU A N 1
ATOM 903 C CA . GLU A 1 108 ? -2.794 0.146 -20.476 1.00 91.94 108 GLU A CA 1
ATOM 904 C C . GL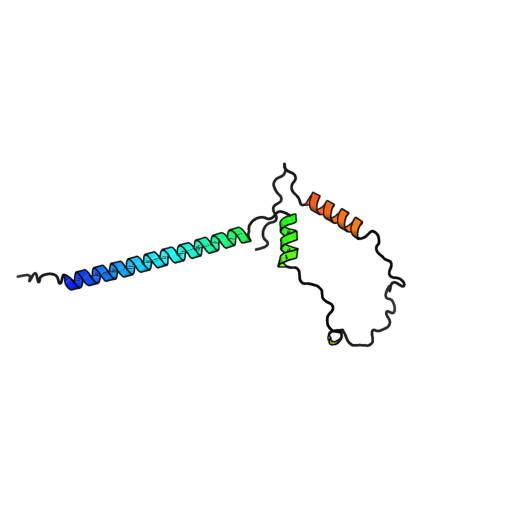U A 1 108 ? -3.230 -1.277 -20.839 1.00 91.94 108 GLU A C 1
ATOM 906 O O . GLU A 1 108 ? -4.338 -1.684 -20.498 1.00 91.94 108 GLU A O 1
ATOM 911 N N . SER A 1 109 ? -2.365 -2.049 -21.506 1.00 92.69 109 SER A N 1
AT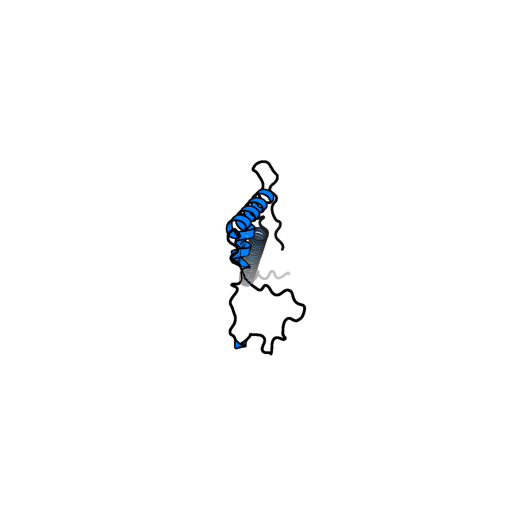OM 912 C CA . SER A 1 109 ? -2.637 -3.453 -21.820 1.00 92.69 109 SER A CA 1
ATOM 913 C C . SER A 1 109 ? -2.784 -4.302 -20.557 1.00 92.69 109 SER A C 1
ATOM 915 O O . SER A 1 109 ? -3.697 -5.118 -20.481 1.00 92.69 109 SER A O 1
ATOM 917 N N . VAL A 1 110 ? -1.905 -4.108 -19.571 1.00 89.94 110 VAL A N 1
ATOM 918 C CA . VAL A 1 110 ? -1.961 -4.813 -18.282 1.00 89.94 110 VAL A CA 1
ATOM 919 C C . VAL A 1 110 ? -3.207 -4.406 -17.502 1.00 89.94 110 VAL A C 1
ATOM 921 O O . VAL A 1 110 ? -3.924 -5.273 -17.016 1.00 89.94 110 VAL A O 1
ATOM 924 N N . CYS A 1 111 ? -3.513 -3.108 -17.437 1.00 86.69 111 CYS A N 1
ATOM 925 C CA . CYS A 1 111 ? -4.732 -2.610 -16.807 1.00 86.69 111 CYS A CA 1
ATOM 926 C C . CYS A 1 111 ? -5.978 -3.217 -17.447 1.00 86.69 111 CYS A C 1
ATOM 928 O O . CYS A 1 111 ? -6.829 -3.708 -16.725 1.00 86.69 111 CYS A O 1
ATOM 930 N N . ARG A 1 112 ? -6.067 -3.246 -18.781 1.00 86.25 112 ARG A N 1
ATOM 931 C CA . ARG A 1 112 ? -7.207 -3.847 -19.487 1.00 86.25 112 ARG A CA 1
ATOM 932 C C . ARG A 1 112 ? -7.356 -5.339 -19.196 1.00 86.25 112 ARG A C 1
ATOM 934 O O . ARG A 1 112 ? -8.474 -5.821 -19.131 1.00 86.25 112 ARG A O 1
ATOM 941 N N . TYR A 1 113 ? -6.243 -6.054 -19.057 1.00 85.50 113 TYR A N 1
ATOM 942 C CA . TYR A 1 113 ? -6.255 -7.483 -18.755 1.00 85.50 113 TYR A CA 1
ATOM 943 C C . TYR A 1 113 ? -6.665 -7.770 -17.302 1.00 85.50 113 TYR A C 1
ATOM 945 O O . TYR A 1 113 ? -7.422 -8.697 -17.062 1.00 85.50 113 TYR A O 1
ATOM 953 N N . LEU A 1 114 ? -6.186 -6.970 -16.344 1.00 84.94 114 LEU A N 1
ATOM 954 C CA . LEU A 1 114 ? -6.391 -7.195 -14.904 1.00 84.94 114 LEU A CA 1
ATOM 955 C C . LEU A 1 114 ? -7.584 -6.425 -14.311 1.00 84.94 114 LEU A C 1
ATOM 957 O O . LEU A 1 114 ? -7.845 -6.518 -13.112 1.00 84.94 114 LEU A O 1
ATOM 961 N N . GLN A 1 115 ? -8.278 -5.608 -15.106 1.00 79.38 115 GLN A N 1
ATOM 962 C CA . GLN A 1 115 ? -9.496 -4.915 -14.692 1.00 79.38 115 GLN A CA 1
ATOM 963 C C . GLN A 1 115 ? -10.727 -5.697 -15.163 1.00 79.38 115 GLN A C 1
ATOM 965 O O . GLN A 1 115 ? -10.881 -5.912 -16.365 1.00 79.38 115 GLN A O 1
ATOM 970 N N . PRO A 1 116 ? -11.646 -6.064 -14.255 1.00 65.19 116 PRO A N 1
ATOM 971 C CA . PRO A 1 116 ? -12.908 -6.684 -14.640 1.00 65.19 116 PRO A CA 1
ATOM 972 C C . PRO A 1 116 ? -13.758 -5.720 -15.476 1.00 65.19 116 PRO A C 1
ATOM 974 O O . PRO A 1 116 ? -13.957 -4.567 -15.085 1.00 65.19 116 PRO A O 1
ATOM 977 N N . THR A 1 117 ? -14.289 -6.196 -16.603 1.00 59.97 117 THR A N 1
ATOM 978 C CA . THR A 1 117 ? -15.310 -5.475 -17.383 1.00 59.97 117 THR A CA 1
ATOM 979 C C . THR A 1 117 ? -16.677 -5.734 -16.738 1.00 59.97 117 THR A C 1
ATOM 981 O O . THR A 1 117 ? -16.860 -6.789 -16.141 1.00 59.97 117 THR A O 1
ATOM 984 N N . GLU A 1 118 ? -17.633 -4.801 -16.822 1.00 58.25 118 GLU A N 1
ATOM 985 C CA . GLU A 1 118 ? -18.899 -4.764 -16.048 1.00 58.25 118 GLU A CA 1
ATOM 986 C C . GLU A 1 118 ? -19.773 -6.049 -16.031 1.00 58.25 118 GLU A C 1
ATOM 988 O O . GLU A 1 118 ? -20.727 -6.107 -15.257 1.00 58.25 118 GLU A O 1
ATOM 993 N N . GLY A 1 119 ? -19.458 -7.081 -16.825 1.00 58.97 119 GLY A N 1
ATOM 994 C CA . GLY A 1 119 ? -20.150 -8.377 -16.856 1.00 58.97 119 GLY A CA 1
ATOM 995 C C . GLY A 1 119 ? -19.388 -9.583 -16.283 1.00 58.97 119 GLY A C 1
ATOM 996 O O . GLY A 1 119 ? -20.008 -10.630 -16.112 1.00 58.97 119 GLY A O 1
ATOM 997 N N . ASP A 1 120 ? -18.095 -9.465 -15.964 1.00 55.69 120 ASP A N 1
ATOM 998 C CA . ASP A 1 120 ? -17.288 -10.580 -15.449 1.00 55.69 120 ASP A CA 1
ATOM 999 C C . ASP A 1 120 ? -17.174 -10.545 -13.919 1.00 55.69 120 ASP A C 1
ATOM 1001 O O . ASP A 1 120 ? -17.134 -9.480 -13.291 1.00 55.69 120 ASP A O 1
ATOM 1005 N N . ALA A 1 121 ? -17.119 -11.731 -13.299 1.00 58.53 121 ALA A N 1
ATOM 1006 C CA . ALA A 1 121 ? -16.854 -11.862 -11.871 1.00 58.53 121 ALA A CA 1
ATOM 1007 C C . ALA A 1 121 ? -15.573 -11.087 -11.546 1.00 58.53 121 ALA A C 1
ATOM 1009 O O . ALA A 1 121 ? -14.527 -11.349 -12.134 1.00 58.53 121 ALA A O 1
ATOM 1010 N N . ARG A 1 122 ? -15.670 -10.095 -10.650 1.00 59.66 122 ARG A N 1
ATOM 1011 C CA . ARG A 1 122 ? -14.537 -9.230 -10.313 1.00 59.66 122 ARG A CA 1
ATOM 1012 C C . ARG A 1 122 ? -13.345 -10.113 -9.933 1.00 59.66 122 ARG A C 1
ATOM 1014 O O . ARG A 1 122 ? -13.399 -10.774 -8.898 1.00 59.66 122 ARG A O 1
ATOM 1021 N N . GLU A 1 123 ? -12.291 -10.122 -10.750 1.00 60.03 123 GLU A N 1
ATOM 1022 C CA . GLU A 1 123 ? -10.986 -10.662 -10.366 1.00 60.03 123 GLU A CA 1
ATOM 1023 C C . GLU A 1 123 ? -10.437 -9.763 -9.260 1.00 60.03 123 GLU A C 1
ATOM 1025 O O . GLU A 1 123 ? -9.800 -8.732 -9.478 1.00 60.03 123 GLU A O 1
ATOM 1030 N N . LEU A 1 124 ? -10.833 -10.098 -8.041 1.00 63.47 124 LEU A N 1
ATOM 1031 C CA . LEU A 1 124 ? -10.425 -9.410 -6.841 1.00 63.47 124 LEU A CA 1
ATOM 1032 C C . LEU A 1 124 ? -9.103 -10.014 -6.386 1.00 63.47 124 LEU A C 1
ATOM 1034 O O . LEU A 1 124 ? -9.004 -11.221 -6.160 1.00 63.47 124 LEU A O 1
ATOM 1038 N N . PHE A 1 125 ? -8.093 -9.168 -6.224 1.00 64.25 125 PHE A N 1
ATOM 1039 C CA . PHE A 1 125 ? -6.814 -9.605 -5.687 1.00 64.25 125 PHE A CA 1
ATOM 1040 C C . PHE A 1 125 ? -6.986 -9.888 -4.194 1.00 64.25 125 PHE A C 1
ATOM 1042 O O . PHE A 1 125 ? -7.425 -9.025 -3.428 1.00 64.25 125 PHE A O 1
ATOM 1049 N N . THR A 1 126 ? -6.668 -11.116 -3.783 1.00 58.12 126 THR A N 1
ATOM 1050 C CA . THR A 1 126 ? -6.665 -11.508 -2.373 1.00 58.12 126 THR A CA 1
ATOM 1051 C C . THR A 1 126 ? -5.542 -10.785 -1.641 1.00 58.12 126 THR A C 1
ATOM 1053 O O . THR A 1 126 ? -4.426 -10.685 -2.153 1.00 58.12 126 THR A O 1
ATOM 1056 N N . SER A 1 127 ? -5.824 -10.321 -0.424 1.00 54.22 127 SER A N 1
ATOM 1057 C CA . SER A 1 127 ? -4.790 -9.816 0.481 1.00 54.22 127 SER A CA 1
ATOM 1058 C C . SER A 1 127 ? -3.691 -10.869 0.674 1.00 54.22 127 SER A C 1
ATOM 1060 O O . SER A 1 127 ? -3.982 -12.055 0.815 1.00 54.22 127 SER A O 1
ATOM 1062 N N . LEU A 1 128 ? -2.427 -10.434 0.678 1.00 54.16 128 LEU A N 1
ATOM 1063 C CA . LEU A 1 128 ? -1.246 -11.281 0.910 1.00 54.16 128 LEU A CA 1
ATOM 1064 C C . LEU A 1 128 ? -1.079 -11.690 2.389 1.00 54.16 128 LEU A C 1
ATOM 1066 O O . LEU A 1 128 ? -0.029 -12.227 2.746 1.00 54.16 128 LEU A O 1
ATOM 1070 N N . VAL A 1 129 ? -2.071 -11.403 3.245 1.00 48.25 129 VAL A N 1
ATOM 1071 C CA . VAL A 1 129 ? -2.001 -11.582 4.703 1.00 48.25 129 VAL A CA 1
ATOM 1072 C C . VAL A 1 129 ? -3.083 -12.502 5.251 1.00 48.25 129 VAL A C 1
ATOM 1074 O O . VAL A 1 129 ? -4.286 -12.202 5.061 1.00 48.25 129 VAL A O 1
#

Foldseek 3Di:
DDDPDDDPVVVVVVVVVVVVVVVVVVVVVVVVVVVVVVVVVVVVCVLFPWDAPVRVVVCCCVPVDDDDDDDDPVPDDDDPDPDPVPDPDDPDDDDPPCVVVVVVVVVVVVNVVRADDPPDDRPTDTRPD

Organism: Penicillium nalgiovense (NCBI:txid60175)

Radius of gyration: 34.9 Å; chains: 1; bounding box: 75×34×99 Å

Secondary structure (DSSP, 8-state):
----PPP-HHHHHHHHHHHHHHHHHHHHHHHHHHHHHHHHHHHHHHHT--B-HHHHHHHHHHHT-----PPPGGGS--S-----TTS---S-----TTHHHHHHHHHHHHHHHHSPPTTS---PBPP--

pLDDT: mean 84.35, std 12.89, range [38.91, 97.06]

Sequence (129 aa):
MSGNSPPDYKALFLKAEEERKRAEERERQAEERQRQAEEREGQQRERNRPTTFPEFIRLCHDLLWRPLRAQTPSRSTTGKIPAPIGKHCPLRLRPWTDCEDKQRKIYESVCRYLQPTEGDARELFTSLV